Protein AF-Q4SKK6-F1 (afdb_monomer)

Nearest PDB structures (foldseek):
  8qz9-assembly1_H  TM=6.684E-01  e=2.465E-11  Homo sapiens
  8tm4-assembly1_e  TM=6.685E-01  e=1.349E-10  Homo sapiens
  8qyn-assembly1_H  TM=6.658E-01  e=1.790E-10  Homo sapiens
  8tm6-assemb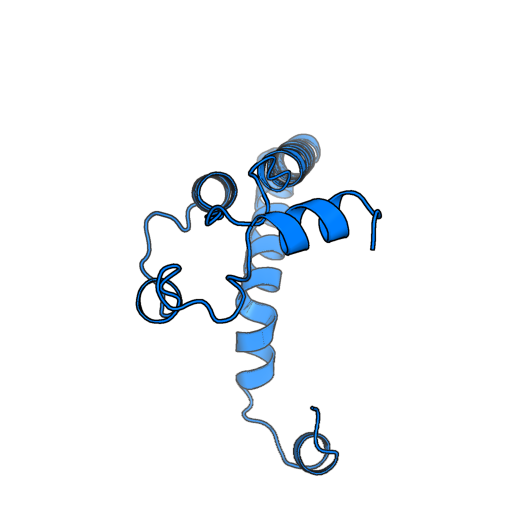ly1_h  TM=6.508E-01  e=2.122E-10  Homo sapiens
  8qym-assembly1_H  TM=6.780E-01  e=3.739E-10  Homo sapiens

Organism: Tetr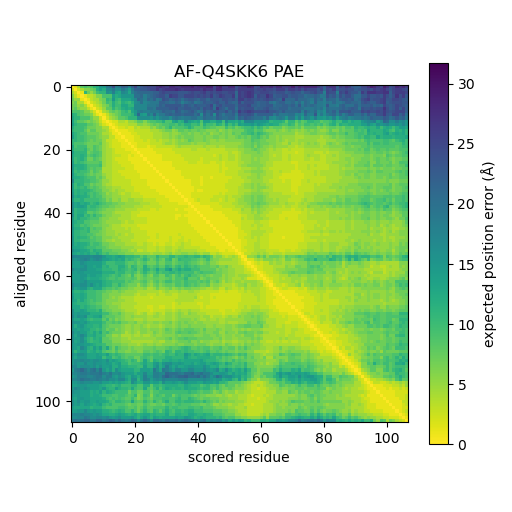aodon nigroviridis (NCBI:txid99883)

Mean predicted aligned error: 7.8 Å

Solvent-accessible surface area (backbone atoms only — not comparable to full-atom values): 6749 Å² total; per-residue (Å²): 133,88,53,73,68,64,78,72,44,91,67,62,87,56,53,68,49,62,76,40,40,66,62,51,50,52,53,51,50,41,52,50,39,28,74,75,68,32,73,64,49,40,52,50,53,52,51,50,47,57,57,51,66,61,74,84,68,59,82,74,51,89,80,77,63,58,67,44,30,55,76,69,63,48,72,86,57,89,57,69,59,76,72,72,61,50,74,91,75,46,89,81,71,66,61,60,66,61,48,48,35,52,74,72,67,75,111

Structure (mmCIF, N/CA/C/O backbone):
data_AF-Q4SKK6-F1
#
_entry.id   AF-Q4SKK6-F1
#
loop_
_atom_site.group_PDB
_atom_site.id
_atom_site.type_symbol
_atom_site.label_atom_id
_atom_site.label_alt_id
_atom_site.label_comp_id
_atom_site.label_asym_id
_atom_site.label_entity_id
_atom_site.label_seq_id
_atom_site.pdbx_PDB_ins_code
_atom_site.Cartn_x
_atom_site.Cartn_y
_atom_site.Cartn_z
_atom_site.occupancy
_atom_site.B_iso_or_equiv
_atom_site.auth_seq_id
_atom_site.auth_comp_id
_atom_site.auth_asym_id
_atom_site.auth_atom_id
_atom_site.pdbx_PDB_model_num
ATOM 1 N N . PHE A 1 1 ? 4.053 -24.186 -0.502 1.00 44.69 1 PHE A N 1
ATOM 2 C CA . PHE A 1 1 ? 3.680 -25.577 -0.184 1.00 44.69 1 PHE A CA 1
ATOM 3 C C . PHE A 1 1 ? 3.249 -25.643 1.277 1.00 44.69 1 PHE A C 1
ATOM 5 O O . PHE A 1 1 ? 4.114 -25.506 2.133 1.00 44.69 1 PHE A O 1
ATOM 12 N N . SER A 1 2 ? 1.950 -25.765 1.592 1.00 51.06 2 SER A N 1
ATOM 13 C CA . SER A 1 2 ? 1.554 -26.107 2.967 1.00 51.06 2 SER A CA 1
ATOM 14 C C . SER A 1 2 ? 1.742 -27.613 3.131 1.00 51.06 2 SER A C 1
ATOM 16 O O . SER A 1 2 ? 1.155 -28.422 2.418 1.00 51.06 2 SER A O 1
ATOM 18 N N . SER A 1 3 ? 2.669 -27.997 4.002 1.00 67.94 3 SER A N 1
ATOM 19 C CA . SER A 1 3 ? 2.782 -29.385 4.432 1.00 67.94 3 SER A CA 1
ATOM 20 C C . SER A 1 3 ? 1.657 -29.636 5.428 1.00 67.94 3 SER A C 1
ATOM 22 O O . SER A 1 3 ? 1.539 -28.885 6.393 1.00 67.94 3 SER A O 1
ATOM 24 N N . VAL A 1 4 ? 0.872 -30.700 5.242 1.00 68.38 4 VAL A N 1
ATOM 25 C CA . VAL A 1 4 ? -0.189 -31.135 6.180 1.00 68.38 4 VAL A CA 1
ATOM 26 C C . VAL A 1 4 ? 0.351 -31.268 7.616 1.00 68.38 4 VAL A C 1
ATOM 28 O O . VAL A 1 4 ? -0.364 -31.075 8.593 1.00 68.38 4 VAL A O 1
ATOM 31 N N . LYS A 1 5 ? 1.660 -31.514 7.757 1.00 64.81 5 LYS A N 1
ATOM 32 C CA . LYS A 1 5 ? 2.368 -31.536 9.041 1.00 64.81 5 LYS A CA 1
ATOM 33 C C . LYS A 1 5 ? 2.406 -30.172 9.751 1.00 64.81 5 LYS A C 1
ATOM 35 O O . LYS A 1 5 ? 2.331 -30.155 10.972 1.00 64.81 5 LYS A O 1
ATOM 40 N N . ASN A 1 6 ? 2.493 -29.056 9.022 1.00 64.62 6 ASN A N 1
ATOM 41 C CA . ASN A 1 6 ? 2.456 -27.705 9.604 1.00 64.62 6 ASN A CA 1
ATOM 42 C C . ASN A 1 6 ? 1.055 -27.318 10.092 1.00 64.62 6 ASN A C 1
ATOM 44 O O . ASN A 1 6 ? 0.949 -26.528 11.019 1.00 64.62 6 ASN A O 1
ATOM 48 N N . GLU A 1 7 ? -0.007 -27.868 9.500 1.00 64.75 7 GLU A N 1
ATOM 49 C CA . GLU A 1 7 ? -1.390 -27.590 9.921 1.00 64.75 7 GLU A CA 1
ATOM 50 C C . GLU A 1 7 ? -1.772 -28.334 11.213 1.00 64.75 7 GLU A C 1
ATOM 52 O O . GLU A 1 7 ? -2.676 -27.912 11.928 1.00 64.75 7 GLU A O 1
ATOM 57 N N . LEU A 1 8 ? -1.073 -29.431 11.527 1.00 68.75 8 LEU A N 1
ATOM 58 C CA . LEU A 1 8 ? -1.332 -30.285 12.693 1.00 68.75 8 LEU A CA 1
ATOM 59 C C . LEU A 1 8 ? -0.452 -29.960 13.908 1.00 68.75 8 LEU A C 1
ATOM 61 O O . LEU A 1 8 ? -0.745 -30.415 15.014 1.00 68.75 8 LEU A O 1
ATOM 65 N N . MET A 1 9 ? 0.645 -29.224 13.716 1.00 67.50 9 MET A N 1
ATOM 66 C CA . MET A 1 9 ? 1.531 -28.829 14.809 1.00 67.50 9 MET A CA 1
ATOM 67 C C . MET A 1 9 ? 1.051 -27.524 15.445 1.00 67.50 9 MET A C 1
ATOM 69 O O . MET A 1 9 ? 0.573 -26.645 14.729 1.00 67.50 9 MET A O 1
ATOM 73 N N . PRO A 1 10 ? 1.174 -27.366 16.776 1.00 64.12 10 PRO A N 1
ATOM 74 C CA . PRO A 1 10 ? 0.842 -26.109 17.429 1.00 64.12 10 PRO A CA 1
ATOM 75 C C . PRO A 1 10 ? 1.748 -24.999 16.881 1.00 64.12 10 PRO A C 1
ATOM 77 O O . PRO A 1 10 ? 2.947 -24.959 17.155 1.00 64.12 10 PRO A O 1
ATOM 80 N N . THR A 1 11 ? 1.161 -24.124 16.064 1.00 71.12 11 THR A N 1
ATOM 81 C CA . THR A 1 11 ? 1.810 -22.938 15.500 1.00 71.12 11 THR A CA 1
ATOM 82 C C . THR A 1 11 ? 2.145 -21.948 16.605 1.00 71.12 11 THR A C 1
ATOM 84 O O . THR A 1 11 ? 1.443 -21.871 17.619 1.00 71.12 11 THR A O 1
ATOM 87 N N . HIS A 1 12 ? 3.195 -21.153 16.404 1.00 80.94 12 HIS A N 1
ATOM 88 C CA . HIS A 1 12 ? 3.550 -20.112 17.360 1.00 80.94 12 HIS A CA 1
ATOM 89 C C . HIS A 1 12 ? 2.351 -19.157 17.536 1.00 80.94 12 HIS A C 1
ATOM 91 O O . HIS A 1 12 ? 1.771 -18.732 16.535 1.00 80.94 12 HIS A O 1
ATOM 97 N N . PRO A 1 13 ? 1.960 -18.777 18.768 1.00 81.56 13 PRO A N 1
ATOM 98 C CA . PRO A 1 13 ? 0.749 -17.979 18.998 1.00 81.56 13 PRO A CA 1
ATOM 99 C C . PRO A 1 13 ? 0.764 -16.633 18.257 1.00 81.56 13 PRO A C 1
ATOM 101 O O . PRO A 1 13 ? -0.287 -16.102 17.907 1.00 81.56 13 PRO A O 1
ATOM 104 N N . LEU A 1 14 ? 1.956 -16.099 17.972 1.00 85.88 14 LEU A N 1
ATOM 105 C CA . LEU A 1 14 ? 2.134 -14.852 17.228 1.00 85.88 14 LEU A CA 1
ATOM 106 C C . LEU A 1 14 ? 2.155 -15.031 15.701 1.00 85.88 14 LEU A C 1
ATOM 108 O O . LEU A 1 14 ? 2.005 -14.051 14.985 1.00 85.88 14 LEU A O 1
ATOM 112 N N . GLU A 1 15 ? 2.303 -16.249 15.177 1.00 86.50 15 GLU A N 1
ATOM 113 C CA . GLU A 1 15 ? 2.443 -16.482 13.730 1.00 86.50 15 GLU A CA 1
ATOM 114 C C . GLU A 1 15 ? 1.239 -15.941 12.948 1.00 86.50 15 GLU A C 1
ATOM 116 O O . GLU A 1 15 ? 1.384 -15.232 11.951 1.00 86.50 15 GLU A O 1
ATOM 121 N N . LEU A 1 16 ? 0.029 -16.211 13.445 1.00 84.62 16 LEU A N 1
ATOM 122 C CA . LEU A 1 16 ? -1.201 -15.722 12.830 1.00 84.62 16 LEU A CA 1
ATOM 123 C C . LEU A 1 16 ? -1.351 -14.200 12.966 1.00 84.62 16 LEU A C 1
ATOM 125 O O . LEU A 1 16 ? -1.930 -13.563 12.083 1.00 84.62 16 LEU A O 1
ATOM 129 N N . SER A 1 17 ? -0.823 -13.622 14.049 1.00 87.12 17 SER A N 1
ATOM 130 C CA . SER A 1 17 ? -0.797 -12.174 14.263 1.00 87.12 17 SER A CA 1
ATOM 131 C C . SER A 1 17 ? 0.126 -11.493 13.255 1.00 87.12 17 SER A C 1
ATOM 133 O O . SER A 1 17 ? -0.336 -10.624 12.519 1.00 87.12 17 SER A O 1
ATOM 135 N N . GLU A 1 18 ? 1.382 -11.941 13.149 1.00 88.38 18 GLU A N 1
ATOM 136 C CA . GLU A 1 18 ? 2.374 -11.397 12.210 1.00 88.38 18 GLU A CA 1
ATOM 137 C C . GLU A 1 18 ? 1.902 -11.521 10.760 1.00 88.38 18 GLU A C 1
ATOM 139 O O . GLU A 1 18 ? 1.919 -10.549 10.005 1.00 88.38 18 GLU A O 1
ATOM 144 N N . LYS A 1 19 ? 1.351 -12.683 10.381 1.00 88.44 19 LYS A N 1
ATOM 145 C CA . LYS A 1 19 ? 0.817 -12.903 9.029 1.00 88.44 19 LYS A CA 1
ATOM 146 C C . LYS A 1 19 ? -0.281 -11.903 8.649 1.00 88.44 19 LYS A C 1
ATOM 148 O O . LYS A 1 19 ? -0.420 -11.555 7.478 1.00 88.44 19 LYS A O 1
ATOM 153 N N . ASN A 1 20 ? -1.074 -11.448 9.619 1.00 91.06 20 ASN A N 1
ATOM 154 C CA . ASN A 1 20 ? -2.173 -10.507 9.400 1.00 91.06 20 ASN A CA 1
ATOM 155 C C . ASN A 1 20 ? -1.845 -9.074 9.835 1.00 91.06 20 ASN A C 1
ATOM 157 O O . ASN A 1 20 ? -2.728 -8.215 9.774 1.00 91.06 20 ASN A O 1
ATOM 161 N N . PHE A 1 21 ? -0.609 -8.795 10.251 1.00 90.50 21 PHE A N 1
ATOM 162 C CA . PHE A 1 21 ? -0.229 -7.532 10.875 1.00 90.50 21 PHE A CA 1
ATOM 163 C C . PHE A 1 21 ? -0.590 -6.327 10.001 1.00 90.50 21 PHE A C 1
ATOM 165 O O . PHE A 1 21 ? -1.347 -5.451 10.423 1.00 90.50 21 PHE A O 1
ATOM 172 N N . GLN A 1 22 ? -0.154 -6.336 8.738 1.00 89.25 22 GLN A N 1
ATOM 173 C CA . GLN A 1 22 ? -0.410 -5.234 7.806 1.00 89.25 22 GLN A CA 1
ATOM 174 C C . GLN A 1 22 ? -1.900 -5.058 7.493 1.00 89.25 22 GLN A C 1
ATOM 176 O O . GLN A 1 22 ? -2.409 -3.941 7.490 1.00 89.25 22 GLN A O 1
ATOM 181 N N . LEU A 1 23 ? -2.635 -6.159 7.298 1.00 92.50 23 LEU A N 1
ATOM 182 C CA . LEU A 1 23 ? -4.079 -6.098 7.050 1.00 92.50 23 LEU A CA 1
ATOM 183 C C . LEU A 1 23 ? -4.835 -5.534 8.255 1.00 92.50 23 LEU A C 1
ATOM 185 O O . LEU A 1 23 ? -5.799 -4.789 8.086 1.00 92.50 23 LEU A O 1
ATOM 189 N N . ASN A 1 24 ? -4.417 -5.886 9.469 1.00 93.94 24 ASN A N 1
ATOM 190 C CA . ASN A 1 24 ? -5.025 -5.384 10.695 1.00 93.94 24 ASN A CA 1
ATOM 191 C C . ASN A 1 24 ? -4.707 -3.899 10.906 1.00 93.94 24 ASN A C 1
ATOM 193 O O . ASN A 1 24 ? -5.610 -3.136 11.254 1.00 93.94 24 ASN A O 1
ATOM 197 N N . ARG A 1 25 ? -3.470 -3.473 10.616 1.00 92.81 25 ARG A N 1
ATOM 198 C CA . ARG A 1 25 ? -3.052 -2.064 10.649 1.00 92.81 25 ARG A CA 1
ATOM 199 C C . ARG A 1 25 ? -3.864 -1.215 9.669 1.00 92.81 25 ARG A C 1
ATOM 201 O O . ARG A 1 25 ? -4.425 -0.195 10.066 1.00 92.81 25 ARG A O 1
ATOM 208 N N . ASP A 1 26 ? -4.018 -1.684 8.431 1.00 92.75 26 ASP A N 1
ATOM 209 C CA . ASP A 1 26 ? -4.819 -1.013 7.402 1.00 92.75 26 ASP A CA 1
ATOM 210 C C . ASP A 1 26 ? -6.297 -0.910 7.820 1.00 92.75 26 ASP A C 1
ATOM 212 O O . ASP A 1 26 ? -6.903 0.160 7.726 1.00 92.75 26 ASP A O 1
ATOM 216 N N . LYS A 1 27 ? -6.888 -1.998 8.338 1.00 94.81 27 LYS A N 1
ATOM 217 C CA . LYS A 1 27 ? -8.278 -2.005 8.836 1.00 94.81 27 LYS A CA 1
ATOM 218 C C . LYS A 1 27 ? -8.485 -0.995 9.961 1.00 94.81 27 LYS A C 1
ATOM 220 O O . LYS A 1 27 ? -9.474 -0.260 9.936 1.00 94.81 27 LYS A O 1
ATOM 225 N N . LEU A 1 28 ? -7.567 -0.958 10.926 1.00 95.56 28 LEU A N 1
ATOM 226 C CA . LEU A 1 28 ? -7.613 -0.007 12.031 1.00 95.56 28 LEU A CA 1
ATOM 227 C C . LEU A 1 28 ? -7.524 1.431 11.509 1.00 95.56 28 LEU A C 1
ATOM 229 O O . LEU A 1 28 ? -8.373 2.249 11.852 1.00 95.56 28 LEU A O 1
ATOM 233 N N . SER A 1 29 ? -6.558 1.719 10.631 1.00 94.69 29 SER A N 1
ATOM 234 C CA . SER A 1 29 ? -6.372 3.043 10.027 1.00 94.69 29 SER A CA 1
ATOM 235 C C . SER A 1 29 ? -7.631 3.519 9.294 1.00 94.69 29 SER A C 1
ATOM 237 O O . SER A 1 29 ? -8.141 4.605 9.572 1.00 94.69 29 SER A O 1
ATOM 239 N N . PHE A 1 30 ? -8.223 2.678 8.439 1.00 96.12 30 PHE A N 1
ATOM 240 C CA . PHE A 1 30 ? -9.458 3.026 7.732 1.00 96.12 30 PHE A CA 1
ATOM 241 C C . PHE A 1 30 ? -10.656 3.222 8.664 1.00 96.12 30 PHE A C 1
ATOM 243 O O . PHE A 1 30 ? -11.486 4.098 8.409 1.00 96.12 30 PHE A O 1
ATOM 250 N N . SER A 1 31 ? -10.760 2.429 9.734 1.00 97.38 31 SER A N 1
ATOM 251 C CA . SER A 1 31 ? -11.803 2.607 10.746 1.00 97.38 31 SER A CA 1
ATOM 252 C C . SER A 1 31 ? -11.646 3.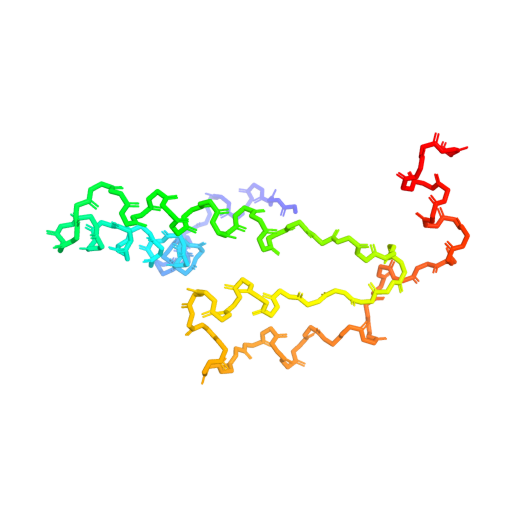948 11.461 1.00 97.38 31 SER A C 1
ATOM 254 O O . SER A 1 31 ? -12.615 4.689 11.597 1.00 97.38 31 SER A O 1
ATOM 256 N N . THR A 1 32 ? -10.424 4.297 11.860 1.00 97.19 32 THR A N 1
ATOM 257 C CA . THR A 1 32 ? -10.109 5.571 12.516 1.00 97.19 32 THR A CA 1
ATOM 258 C C . THR A 1 32 ? -10.378 6.759 11.595 1.00 97.19 32 THR A C 1
ATOM 260 O O . THR A 1 32 ? -11.062 7.700 11.994 1.00 97.19 32 THR A O 1
ATOM 263 N N . LEU A 1 33 ? -9.931 6.699 10.336 1.00 96.50 33 LEU A N 1
ATOM 264 C CA . LEU A 1 33 ? -10.204 7.733 9.332 1.00 96.50 33 LEU A CA 1
ATOM 265 C C . LEU A 1 33 ? -11.705 7.932 9.116 1.00 96.50 33 LEU A C 1
ATOM 267 O O . LEU A 1 33 ? -12.169 9.069 9.055 1.00 96.50 33 LEU A O 1
ATOM 271 N N . ARG A 1 34 ? -12.477 6.839 9.060 1.00 97.31 34 ARG A N 1
ATOM 272 C CA . ARG A 1 34 ? -13.939 6.913 8.976 1.00 97.31 34 ARG A CA 1
ATOM 273 C C . ARG A 1 34 ? -14.541 7.610 10.192 1.00 97.31 34 ARG A C 1
ATOM 275 O O . ARG A 1 34 ? -15.452 8.412 10.019 1.00 97.31 34 ARG A O 1
ATOM 282 N N . SER A 1 35 ? -14.066 7.301 11.393 1.00 97.81 35 SER A N 1
ATOM 283 C CA . SER A 1 35 ? -14.581 7.902 12.626 1.00 97.81 35 SER A CA 1
ATOM 284 C C . SER A 1 35 ? -14.274 9.399 12.726 1.00 97.81 35 SER A C 1
ATOM 286 O O . SER A 1 35 ? -15.106 10.147 13.225 1.00 97.81 35 SER A O 1
ATOM 288 N N . ILE A 1 36 ? -13.109 9.844 12.242 1.00 97.88 36 ILE A N 1
ATOM 289 C CA . ILE A 1 36 ? -12.673 11.248 12.336 1.00 97.88 36 ILE A CA 1
ATOM 290 C C . ILE A 1 36 ? -13.256 12.098 11.202 1.00 97.88 36 ILE A C 1
ATOM 292 O O . ILE A 1 36 ? -13.754 13.195 11.438 1.00 97.88 36 ILE A O 1
ATOM 296 N N . GLN A 1 37 ? -13.165 11.612 9.962 1.00 96.62 37 GLN A N 1
ATOM 297 C CA . GLN A 1 37 ? -13.458 12.393 8.755 1.00 96.62 37 GLN A CA 1
ATOM 298 C C . GLN A 1 37 ? -14.741 11.928 8.045 1.00 96.62 37 GLN A C 1
ATOM 300 O O . GLN A 1 37 ? -15.230 12.598 7.143 1.00 96.62 37 GLN A O 1
ATOM 305 N N . GLY A 1 38 ? -15.332 10.797 8.433 1.00 96.75 38 GLY A N 1
ATOM 306 C CA . GLY A 1 38 ? -16.510 10.221 7.780 1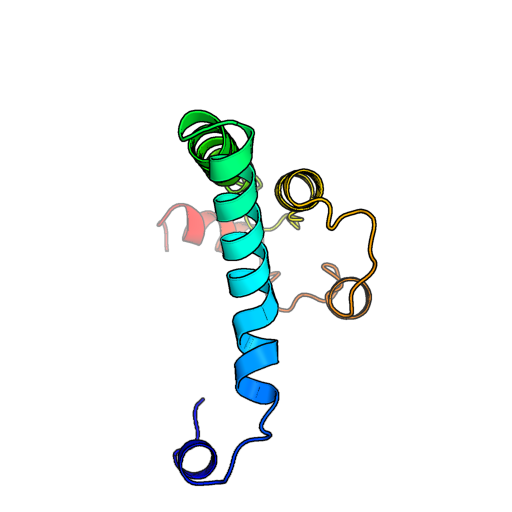.00 96.75 38 GLY A CA 1
ATOM 307 C C . GLY A 1 38 ? -16.173 9.266 6.629 1.00 96.75 38 GLY A C 1
ATOM 308 O O . GLY A 1 38 ? -15.020 8.931 6.371 1.00 96.75 38 GLY A O 1
ATOM 309 N N . LEU A 1 39 ? -17.201 8.791 5.913 1.00 96.12 39 LEU A N 1
ATOM 310 C CA . LEU A 1 39 ? -17.068 7.731 4.895 1.00 96.12 39 LEU A CA 1
ATOM 311 C C . LEU A 1 39 ? -16.190 8.127 3.691 1.00 96.12 39 LEU A C 1
ATOM 313 O O . LEU A 1 39 ? -15.560 7.265 3.079 1.00 96.12 39 LEU A O 1
ATOM 317 N N . HIS A 1 40 ? -16.152 9.411 3.336 1.00 96.94 40 HIS A N 1
ATOM 318 C CA . HIS A 1 40 ? -15.482 9.878 2.122 1.00 96.94 40 HIS A CA 1
ATOM 319 C C . HIS A 1 40 ? -13.954 9.724 2.185 1.00 96.94 40 HIS A C 1
ATOM 321 O O . HIS A 1 40 ? -13.332 9.416 1.171 1.00 96.94 40 HIS A O 1
ATOM 327 N N . ALA A 1 41 ? -13.356 9.878 3.369 1.00 96.25 41 ALA A N 1
ATOM 328 C CA . ALA A 1 41 ? -11.913 9.792 3.572 1.00 96.25 41 ALA A CA 1
ATOM 329 C C . ALA A 1 41 ? -11.321 8.404 3.251 1.00 96.25 41 ALA A C 1
ATOM 331 O O . ALA A 1 41 ? -10.457 8.321 2.375 1.00 96.25 41 ALA A O 1
ATOM 332 N N . PRO A 1 42 ? -11.787 7.288 3.857 1.00 96.06 42 PRO A N 1
ATOM 333 C CA . PRO A 1 42 ? -11.275 5.963 3.516 1.00 96.06 42 PRO A CA 1
ATOM 334 C C . PRO A 1 42 ? -11.588 5.567 2.066 1.00 96.06 42 PRO A C 1
ATOM 336 O O . PRO A 1 42 ? -10.789 4.864 1.455 1.00 96.06 42 PRO A O 1
ATOM 339 N N . LEU A 1 43 ? -12.709 6.024 1.489 1.00 96.50 43 LEU A N 1
ATOM 340 C CA . LEU A 1 43 ? -13.028 5.771 0.078 1.00 96.50 43 LEU A CA 1
ATOM 341 C C . LEU A 1 43 ? -12.035 6.463 -0.859 1.00 96.50 43 LEU A C 1
ATOM 343 O O . LEU A 1 43 ? -11.510 5.818 -1.763 1.00 96.50 43 LEU A O 1
ATOM 347 N N . LYS A 1 44 ? -11.743 7.747 -0.622 1.00 96.88 44 LYS A N 1
ATOM 348 C CA . LYS A 1 44 ? -10.737 8.500 -1.379 1.00 96.88 44 LYS A CA 1
ATOM 349 C C . LYS A 1 44 ? -9.378 7.808 -1.317 1.00 96.88 44 LYS A C 1
ATOM 351 O O . LYS A 1 44 ? -8.803 7.514 -2.359 1.00 96.88 44 LYS A O 1
ATOM 356 N N . LEU A 1 45 ? -8.928 7.457 -0.115 1.00 95.62 45 LEU A N 1
ATOM 357 C CA . LEU A 1 45 ? -7.639 6.800 0.076 1.00 95.62 45 LEU A CA 1
ATOM 358 C C . LEU A 1 45 ? -7.586 5.419 -0.606 1.00 95.62 45 LEU A C 1
ATOM 360 O O . LEU A 1 45 ? -6.592 5.068 -1.233 1.00 95.62 45 LEU A O 1
ATOM 364 N N . GLN A 1 46 ? -8.672 4.638 -0.571 1.00 95.25 46 GLN A N 1
ATOM 365 C CA . GLN A 1 46 ? -8.753 3.378 -1.322 1.00 95.25 46 GLN A CA 1
ATOM 366 C C . GLN A 1 46 ? -8.685 3.578 -2.842 1.00 95.25 46 GLN A C 1
ATOM 368 O O . GLN A 1 46 ? -8.095 2.744 -3.533 1.00 95.25 46 GLN A O 1
ATOM 373 N N . MET A 1 47 ? -9.281 4.647 -3.376 1.00 96.00 47 MET A N 1
ATOM 374 C CA . MET A 1 47 ? -9.161 4.983 -4.799 1.00 96.00 47 MET A CA 1
ATOM 375 C C . MET A 1 47 ? -7.723 5.360 -5.159 1.00 96.00 47 MET A C 1
ATOM 377 O O . MET A 1 47 ? -7.200 4.851 -6.148 1.00 96.00 47 MET A O 1
ATOM 381 N N . GLU A 1 48 ? -7.066 6.175 -4.333 1.00 95.38 48 GLU A N 1
ATOM 382 C CA . GLU A 1 48 ? -5.658 6.546 -4.507 1.00 95.38 48 GLU A CA 1
ATOM 383 C C . GLU A 1 48 ? -4.747 5.316 -4.469 1.00 95.38 48 GLU A C 1
ATOM 385 O O . GLU A 1 48 ? -3.930 5.139 -5.368 1.00 95.38 48 GLU A O 1
ATOM 390 N N . TYR A 1 49 ? -4.960 4.385 -3.530 1.00 94.25 49 TYR A N 1
ATOM 391 C CA . TYR A 1 49 ? -4.227 3.116 -3.508 1.00 94.25 49 TYR A CA 1
ATOM 392 C C . TYR A 1 49 ? -4.409 2.293 -4.780 1.00 94.25 49 TYR A C 1
ATOM 394 O O . TYR A 1 49 ? -3.454 1.692 -5.271 1.00 94.25 49 TYR A O 1
ATOM 402 N N . ARG A 1 50 ? -5.631 2.229 -5.320 1.00 93.50 50 ARG A N 1
ATOM 403 C CA . ARG A 1 50 ? -5.891 1.507 -6.573 1.00 93.50 50 ARG A CA 1
ATOM 404 C C . ARG A 1 50 ? -5.172 2.157 -7.747 1.00 93.50 50 ARG A C 1
ATOM 406 O O . ARG A 1 50 ? -4.614 1.428 -8.557 1.00 93.50 50 ARG A O 1
ATOM 413 N N . ALA A 1 51 ? -5.162 3.485 -7.815 1.00 92.88 51 ALA A N 1
ATOM 414 C CA . ALA A 1 51 ? -4.441 4.222 -8.845 1.00 92.88 51 ALA A CA 1
ATOM 415 C C . ALA A 1 51 ? -2.919 4.032 -8.712 1.00 92.88 51 ALA A C 1
ATOM 417 O O . ALA A 1 51 ? -2.264 3.670 -9.682 1.00 92.88 51 ALA A O 1
ATOM 418 N N . ALA A 1 52 ? -2.364 4.173 -7.505 1.00 91.88 52 ALA A N 1
ATOM 419 C CA . ALA A 1 52 ? -0.932 4.019 -7.241 1.00 91.88 52 ALA A CA 1
ATOM 420 C C . ALA A 1 52 ? -0.416 2.592 -7.503 1.00 91.88 52 ALA A C 1
ATOM 422 O O . ALA A 1 52 ? 0.736 2.409 -7.886 1.00 91.88 52 ALA A O 1
ATOM 423 N N . ARG A 1 53 ? -1.272 1.571 -7.346 1.00 90.25 53 ARG A N 1
ATOM 424 C CA . ARG A 1 53 ? -0.945 0.174 -7.680 1.00 90.25 53 ARG A CA 1
ATOM 425 C C . ARG A 1 53 ? -0.886 -0.112 -9.181 1.00 90.25 53 ARG A C 1
ATOM 427 O O . ARG A 1 53 ? -0.390 -1.170 -9.566 1.00 90.25 53 ARG A O 1
ATOM 434 N N . GLN A 1 54 ? -1.397 0.773 -10.035 1.00 87.12 54 GLN A N 1
ATOM 435 C CA . GLN A 1 54 ? -1.319 0.594 -11.484 1.00 87.12 54 GLN A CA 1
ATOM 436 C C . GLN A 1 54 ? 0.076 0.971 -11.989 1.00 87.12 54 GLN A C 1
ATOM 438 O O . GLN A 1 54 ? 0.332 2.088 -12.432 1.00 87.12 54 GLN A O 1
ATOM 443 N N . ILE A 1 55 ? 0.990 0.007 -11.936 1.00 80.06 55 ILE A N 1
ATOM 444 C CA . ILE A 1 55 ? 2.340 0.149 -12.478 1.00 80.06 55 ILE A CA 1
ATOM 445 C C . ILE A 1 55 ? 2.271 -0.008 -14.003 1.00 80.06 55 ILE A C 1
ATOM 447 O O . ILE A 1 55 ? 1.919 -1.072 -14.507 1.00 80.06 55 ILE A O 1
ATOM 451 N N . GLN A 1 56 ? 2.632 1.044 -14.743 1.00 80.12 56 GLN A N 1
ATOM 452 C CA . GLN A 1 56 ? 2.719 1.033 -16.214 1.00 80.12 56 GLN A CA 1
ATOM 453 C C . GLN A 1 56 ? 4.152 0.858 -16.743 1.00 80.12 56 GLN A C 1
ATOM 455 O O . GLN A 1 56 ? 4.454 1.203 -17.883 1.00 80.12 56 GLN A O 1
ATOM 460 N N . ARG A 1 57 ? 5.066 0.349 -15.910 1.00 83.56 57 ARG A N 1
ATOM 461 C CA . ARG A 1 57 ? 6.438 0.050 -16.339 1.00 83.56 57 ARG A CA 1
ATOM 462 C C . ARG A 1 57 ? 6.474 -1.208 -17.205 1.00 83.56 57 ARG A C 1
ATOM 464 O O . ARG A 1 57 ? 5.613 -2.080 -17.103 1.00 83.56 57 ARG A O 1
ATOM 471 N N . LEU A 1 58 ? 7.500 -1.288 -18.047 1.00 85.25 58 LEU A N 1
ATOM 472 C CA . LEU A 1 58 ? 7.793 -2.481 -18.836 1.00 85.25 58 LEU A CA 1
ATOM 473 C C . LEU A 1 58 ? 8.141 -3.658 -17.905 1.00 85.25 58 LEU A C 1
ATOM 475 O O . LEU A 1 58 ? 8.731 -3.427 -16.850 1.00 85.25 58 LEU A O 1
ATOM 479 N N . PRO A 1 59 ? 7.811 -4.907 -18.280 1.00 81.75 59 PRO A N 1
ATOM 480 C CA . PRO A 1 59 ? 7.927 -6.071 -17.395 1.00 81.75 59 PRO A CA 1
ATOM 481 C C . PRO A 1 59 ? 9.367 -6.410 -16.981 1.00 81.75 59 PRO A C 1
ATOM 483 O O . PRO A 1 59 ? 9.558 -7.061 -15.963 1.00 81.75 59 PRO A O 1
ATOM 486 N N . PHE A 1 60 ? 10.364 -5.954 -17.739 1.00 80.81 60 PHE A N 1
ATOM 487 C CA . PHE A 1 60 ? 11.788 -6.144 -17.446 1.00 80.81 60 PHE A CA 1
ATOM 488 C C . PHE A 1 60 ? 12.403 -4.994 -16.631 1.00 80.81 60 PHE A C 1
ATOM 490 O O . PHE A 1 60 ? 13.575 -5.043 -16.273 1.00 80.81 60 PHE A O 1
ATOM 497 N N . LEU A 1 61 ? 11.656 -3.915 -16.375 1.00 83.88 61 LEU A N 1
ATOM 498 C CA . LEU A 1 61 ? 12.143 -2.822 -15.540 1.00 83.88 61 LEU A CA 1
ATOM 499 C C . LEU A 1 61 ? 11.704 -3.055 -14.094 1.00 83.88 61 LEU A C 1
ATOM 501 O O . LEU A 1 61 ? 10.518 -3.298 -13.858 1.00 83.88 61 LEU A O 1
ATOM 505 N N . PRO A 1 62 ? 12.607 -2.906 -13.109 1.00 81.38 62 PRO A N 1
ATOM 506 C CA . PRO A 1 62 ? 12.229 -3.046 -11.715 1.00 81.38 62 PRO A CA 1
ATOM 507 C C . PRO A 1 62 ? 11.186 -1.985 -11.349 1.00 81.38 62 PRO A C 1
ATOM 509 O O . PRO A 1 62 ? 11.325 -0.786 -11.635 1.00 81.38 62 PRO A O 1
ATOM 512 N N . SER A 1 63 ? 10.111 -2.433 -10.711 1.00 81.56 63 SER A N 1
ATOM 513 C CA . SER A 1 63 ? 9.082 -1.573 -10.138 1.00 81.56 63 SER A CA 1
ATOM 514 C C . SER A 1 63 ? 9.189 -1.584 -8.622 1.00 81.56 63 SER A C 1
ATOM 516 O O . SER A 1 63 ? 9.243 -2.654 -8.022 1.00 81.56 63 SER A O 1
ATOM 518 N N . SER A 1 64 ? 9.160 -0.406 -8.009 1.00 83.94 64 SER A N 1
ATOM 519 C CA . SER A 1 64 ? 9.000 -0.249 -6.565 1.00 83.94 64 SER A CA 1
ATOM 520 C C . SER A 1 64 ? 7.574 0.196 -6.239 1.00 83.94 64 SER A C 1
ATOM 522 O O . SER A 1 64 ? 6.909 0.832 -7.060 1.00 83.94 64 SER A O 1
ATOM 524 N N . ASN A 1 65 ? 7.108 -0.107 -5.028 1.00 87.38 65 ASN A N 1
ATOM 525 C CA . ASN A 1 65 ? 5.796 0.318 -4.532 1.00 87.38 65 ASN A CA 1
ATOM 526 C C . ASN A 1 65 ? 5.814 1.727 -3.915 1.00 87.38 65 ASN A C 1
ATOM 528 O O . ASN A 1 65 ? 4.873 2.092 -3.219 1.00 87.38 65 ASN A O 1
ATOM 532 N N . LEU A 1 66 ? 6.817 2.553 -4.240 1.00 89.00 66 LEU A N 1
ATOM 533 C CA . LEU A 1 66 ? 7.087 3.839 -3.585 1.00 89.00 66 LEU A CA 1
ATOM 534 C C . LEU A 1 66 ? 5.840 4.720 -3.409 1.00 89.00 66 LEU A C 1
ATOM 536 O O . LEU A 1 66 ? 5.582 5.215 -2.322 1.00 89.00 66 LEU A O 1
ATOM 540 N N . ALA A 1 67 ? 5.028 4.882 -4.457 1.00 92.00 67 ALA A N 1
ATOM 541 C CA . ALA A 1 67 ? 3.815 5.700 -4.377 1.00 92.00 67 ALA A CA 1
ATOM 542 C C . ALA A 1 67 ? 2.780 5.140 -3.382 1.00 92.00 67 ALA A C 1
ATOM 544 O O . ALA A 1 67 ? 2.102 5.896 -2.691 1.00 92.00 67 ALA A O 1
ATOM 545 N N . VAL A 1 68 ? 2.647 3.813 -3.307 1.00 92.62 68 VAL A N 1
ATOM 546 C CA . VAL A 1 68 ? 1.770 3.138 -2.340 1.00 92.62 68 VAL A CA 1
ATOM 547 C C . VAL A 1 68 ? 2.344 3.256 -0.929 1.00 92.62 68 VAL A C 1
ATOM 549 O O . VAL A 1 68 ? 1.578 3.448 0.015 1.00 92.62 68 VAL A O 1
ATOM 552 N N . ASP A 1 69 ? 3.664 3.168 -0.794 1.00 91.44 69 ASP A N 1
ATOM 553 C CA . ASP A 1 69 ? 4.359 3.216 0.491 1.00 91.44 69 ASP A CA 1
ATOM 554 C C . ASP A 1 69 ? 4.289 4.616 1.113 1.00 91.44 69 ASP A C 1
ATOM 556 O O . ASP A 1 69 ? 3.964 4.736 2.293 1.00 91.44 69 ASP A O 1
ATOM 560 N N . THR A 1 70 ? 4.427 5.676 0.311 1.00 93.00 70 THR A N 1
ATOM 561 C CA . THR A 1 70 ? 4.200 7.061 0.755 1.00 93.00 70 THR A CA 1
ATOM 562 C C . THR A 1 70 ? 2.751 7.294 1.190 1.00 93.00 70 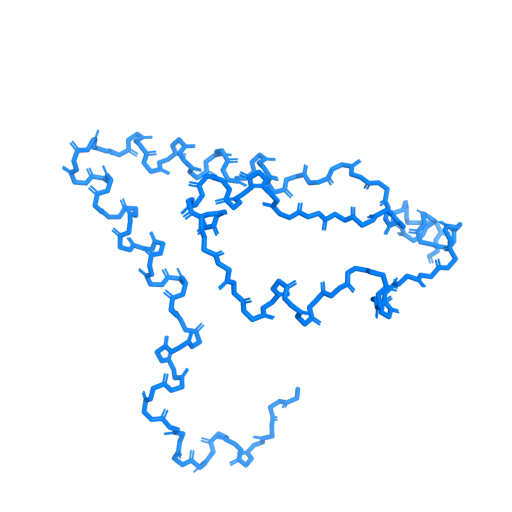THR A C 1
ATOM 564 O O . THR A 1 70 ? 2.502 7.922 2.215 1.00 93.00 70 THR A O 1
ATOM 567 N N . LEU A 1 71 ? 1.761 6.743 0.475 1.00 92.12 71 LEU A N 1
ATOM 568 C CA . LEU A 1 71 ? 0.355 6.834 0.903 1.00 92.12 71 LEU A CA 1
ATOM 569 C C . LEU A 1 71 ? 0.085 6.077 2.217 1.00 92.12 71 LEU A C 1
ATOM 571 O O . LEU A 1 71 ? -0.820 6.448 2.967 1.00 92.12 71 LEU A O 1
ATOM 575 N N . ARG A 1 72 ? 0.860 5.021 2.497 1.00 89.94 72 ARG A N 1
ATOM 576 C CA . ARG A 1 72 ? 0.809 4.246 3.749 1.00 89.94 72 ARG A CA 1
ATOM 577 C C . ARG A 1 72 ? 1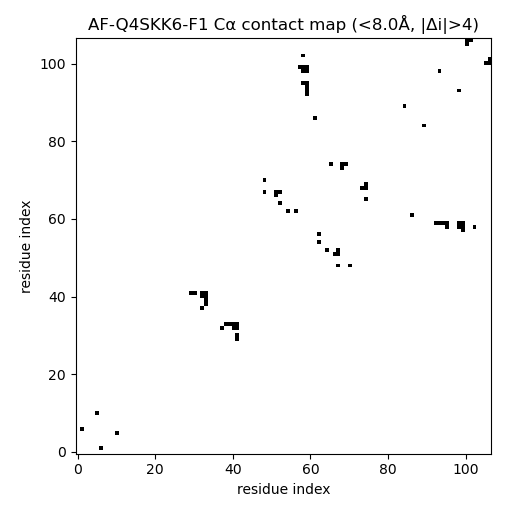.640 4.846 4.879 1.00 89.94 72 ARG A C 1
ATOM 579 O O . ARG A 1 72 ? 1.487 4.384 6.013 1.00 89.94 72 ARG A O 1
ATOM 586 N N . GLY A 1 73 ? 2.511 5.810 4.582 1.00 89.00 73 GLY A N 1
ATOM 587 C CA . GLY A 1 73 ? 3.529 6.311 5.506 1.00 89.00 73 GLY A CA 1
ATOM 588 C C . GLY A 1 73 ? 4.508 5.222 5.952 1.00 89.00 73 GLY A C 1
ATOM 589 O O . GLY A 1 73 ? 4.912 5.199 7.110 1.00 89.00 73 GLY A O 1
ATOM 590 N N . SER A 1 74 ? 4.799 4.240 5.091 1.00 88.56 74 SER A N 1
ATOM 591 C CA . SER A 1 74 ? 5.809 3.205 5.362 1.00 88.56 74 SER A CA 1
ATOM 592 C C . SER A 1 74 ? 7.192 3.561 4.820 1.00 88.56 74 SER A C 1
ATOM 594 O O . SER A 1 74 ? 8.144 2.854 5.122 1.00 88.56 74 SER A O 1
ATOM 596 N N . ASP A 1 75 ? 7.317 4.653 4.068 1.00 89.06 75 ASP A N 1
ATOM 597 C CA . ASP A 1 75 ? 8.577 5.183 3.535 1.00 89.06 75 ASP A CA 1
ATOM 598 C C . ASP A 1 75 ? 9.510 5.768 4.611 1.00 89.06 75 ASP A C 1
ATOM 600 O O . ASP A 1 75 ? 10.707 5.919 4.376 1.00 89.06 75 ASP A O 1
ATOM 604 N N . GLU A 1 76 ? 8.990 6.052 5.807 1.00 89.94 76 GLU A N 1
ATOM 605 C CA . GLU A 1 76 ? 9.776 6.521 6.957 1.00 89.94 76 GLU A CA 1
ATOM 606 C C . GLU A 1 76 ? 10.474 5.385 7.729 1.00 89.94 76 GLU A C 1
ATOM 608 O O . GLU A 1 76 ? 11.364 5.638 8.545 1.00 89.94 76 GLU A O 1
ATOM 613 N N . SER A 1 77 ? 10.071 4.131 7.506 1.00 89.94 77 SER A N 1
ATOM 614 C CA . SER A 1 77 ? 10.557 2.962 8.246 1.00 89.94 77 SER A CA 1
ATOM 615 C C . SER A 1 77 ? 11.292 1.988 7.334 1.00 89.94 77 SER A C 1
ATOM 617 O O . SER A 1 77 ? 10.796 1.680 6.259 1.00 89.94 77 SER A O 1
ATOM 619 N N . ILE A 1 78 ? 12.425 1.454 7.794 1.00 90.69 78 ILE A N 1
ATOM 620 C CA . ILE A 1 78 ? 13.190 0.431 7.067 1.00 90.69 78 ILE A CA 1
ATOM 621 C C . ILE A 1 78 ? 12.783 -0.955 7.574 1.00 90.69 78 ILE A C 1
ATOM 623 O O . ILE A 1 78 ? 12.886 -1.240 8.772 1.00 90.69 78 ILE A O 1
ATOM 627 N N . GLY A 1 79 ? 12.319 -1.800 6.658 1.00 88.38 79 GLY A N 1
ATOM 628 C CA . GLY A 1 79 ? 11.934 -3.186 6.887 1.00 88.38 79 GLY A CA 1
ATOM 629 C C . GLY A 1 79 ? 13.033 -4.192 6.541 1.00 88.38 79 GLY A C 1
ATOM 630 O O . GLY A 1 79 ? 14.134 -3.857 6.105 1.00 88.38 79 GLY A O 1
ATOM 631 N N . PHE A 1 80 ? 12.717 -5.472 6.729 1.00 89.12 80 PHE A N 1
ATOM 632 C CA . PHE A 1 80 ? 13.612 -6.575 6.361 1.00 89.12 80 PHE A CA 1
ATOM 633 C C . PHE A 1 80 ? 13.659 -6.757 4.837 1.00 89.12 80 PHE A C 1
ATOM 635 O O . PHE A 1 80 ? 14.691 -7.095 4.258 1.00 89.12 80 PHE A O 1
ATOM 642 N N . GLU A 1 81 ? 12.521 -6.507 4.196 1.00 85.00 81 GLU A N 1
ATOM 643 C CA . GLU A 1 81 ? 12.318 -6.504 2.756 1.00 85.00 81 GLU A CA 1
ATOM 644 C C . GLU A 1 81 ? 13.220 -5.497 2.038 1.00 85.00 81 GLU A C 1
ATOM 646 O O . GLU A 1 81 ? 13.733 -5.823 0.976 1.00 85.00 81 GLU A O 1
ATOM 651 N N . ASP A 1 82 ? 13.505 -4.335 2.626 1.00 85.94 82 ASP A N 1
ATOM 652 C CA . ASP A 1 82 ? 14.353 -3.318 1.989 1.00 85.94 82 ASP A CA 1
ATOM 653 C C . ASP A 1 82 ? 15.815 -3.766 1.865 1.00 85.94 82 ASP A C 1
ATOM 655 O O . ASP A 1 82 ? 16.536 -3.326 0.972 1.00 85.94 82 ASP A O 1
ATOM 659 N N . ILE A 1 83 ? 16.256 -4.656 2.760 1.00 88.88 83 ILE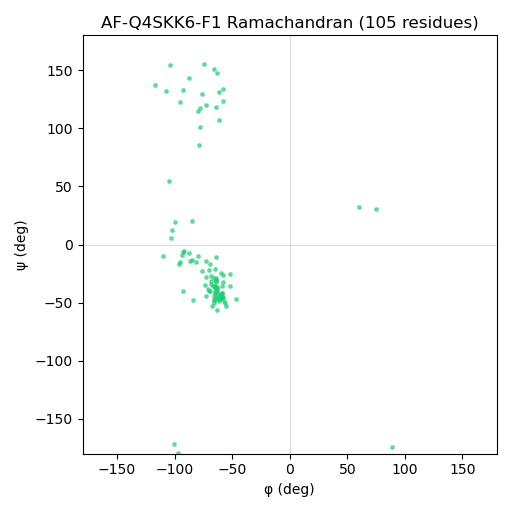 A N 1
ATOM 660 C CA . ILE A 1 83 ? 17.627 -5.178 2.797 1.00 88.88 83 ILE A CA 1
ATOM 661 C C . ILE A 1 83 ? 17.732 -6.476 1.991 1.00 88.88 83 ILE A C 1
ATOM 663 O O . ILE A 1 83 ? 18.730 -6.700 1.309 1.00 88.88 83 ILE A O 1
ATOM 667 N N . LEU A 1 84 ? 16.726 -7.352 2.087 1.00 88.94 84 LEU A N 1
ATOM 668 C CA . LEU A 1 84 ? 16.785 -8.693 1.499 1.00 88.94 84 LEU A CA 1
ATOM 669 C C . LEU A 1 84 ? 16.160 -8.813 0.105 1.00 88.94 84 LEU A C 1
ATOM 671 O O . LEU A 1 84 ? 16.402 -9.815 -0.565 1.00 88.94 84 LEU A O 1
ATOM 675 N N . ASN A 1 85 ? 15.361 -7.845 -0.343 1.00 83.25 85 ASN A N 1
ATOM 676 C CA . ASN A 1 85 ? 14.669 -7.899 -1.632 1.00 83.25 85 ASN A CA 1
ATOM 677 C C . ASN A 1 85 ? 15.329 -6.978 -2.672 1.00 83.25 85 ASN A C 1
ATOM 679 O O . ASN A 1 85 ? 14.668 -6.115 -3.253 1.00 83.25 85 ASN A O 1
ATOM 683 N N . ASP A 1 86 ? 16.639 -7.141 -2.894 1.00 83.38 86 ASP A N 1
ATOM 684 C CA . ASP A 1 86 ? 17.366 -6.355 -3.897 1.00 83.38 86 ASP A CA 1
ATOM 685 C C . ASP A 1 86 ? 16.834 -6.668 -5.312 1.00 83.38 86 ASP A C 1
ATOM 687 O O . ASP A 1 86 ? 16.956 -7.808 -5.779 1.00 83.38 86 ASP A O 1
ATOM 691 N N . PRO A 1 87 ? 16.273 -5.679 -6.039 1.00 78.38 87 PRO A N 1
ATOM 692 C CA . PRO A 1 87 ? 15.783 -5.887 -7.398 1.00 78.38 87 PRO A CA 1
ATOM 693 C C . PRO A 1 87 ? 16.871 -6.359 -8.370 1.00 78.38 87 PRO A C 1
ATOM 695 O O . PRO A 1 87 ? 16.540 -7.007 -9.363 1.00 78.38 87 PRO A O 1
ATOM 698 N N . ALA A 1 88 ? 18.152 -6.073 -8.107 1.00 78.50 88 ALA A N 1
ATOM 699 C CA . ALA A 1 88 ? 19.257 -6.541 -8.942 1.00 78.50 88 ALA A CA 1
ATOM 700 C C . ALA A 1 88 ? 19.496 -8.057 -8.836 1.00 78.50 88 ALA A C 1
ATOM 702 O O . ALA A 1 88 ? 20.070 -8.644 -9.750 1.00 78.50 88 ALA A O 1
ATOM 703 N N . GLN A 1 89 ? 19.049 -8.691 -7.747 1.00 78.06 89 GLN A N 1
ATOM 704 C CA . GLN A 1 89 ? 19.195 -10.129 -7.495 1.00 78.06 89 GLN A CA 1
ATOM 705 C C . GLN A 1 89 ? 17.897 -10.910 -7.763 1.00 78.06 89 GLN A C 1
ATOM 707 O O . GLN A 1 89 ? 17.772 -12.068 -7.371 1.00 78.06 89 GLN A O 1
ATOM 712 N N . SER A 1 90 ? 16.904 -10.290 -8.409 1.00 76.12 90 SER A N 1
ATOM 713 C CA . SER A 1 90 ? 15.616 -10.936 -8.655 1.00 76.12 90 SER A CA 1
ATOM 714 C C . SER A 1 90 ? 15.720 -12.021 -9.732 1.00 76.12 90 SER A C 1
ATOM 716 O O . SER A 1 90 ? 16.007 -11.736 -10.894 1.00 76.12 90 SER A O 1
ATOM 718 N N . GLU A 1 91 ? 15.385 -13.261 -9.369 1.00 75.88 91 GLU A N 1
ATOM 719 C CA . GLU A 1 91 ? 15.321 -14.416 -10.285 1.00 75.88 91 GLU A CA 1
ATOM 720 C C . GLU A 1 91 ? 14.242 -14.273 -11.380 1.00 75.88 91 GLU A C 1
ATOM 722 O O . GLU A 1 91 ? 14.192 -15.060 -12.321 1.00 75.88 91 GLU A O 1
ATOM 727 N N . LEU A 1 92 ? 13.365 -13.269 -11.267 1.00 70.62 92 LEU A N 1
ATOM 728 C CA . LEU A 1 92 ? 12.272 -13.007 -12.208 1.00 70.62 92 LEU A CA 1
ATOM 729 C C . LEU A 1 92 ? 12.726 -12.288 -13.490 1.00 70.62 92 LEU A C 1
ATOM 731 O O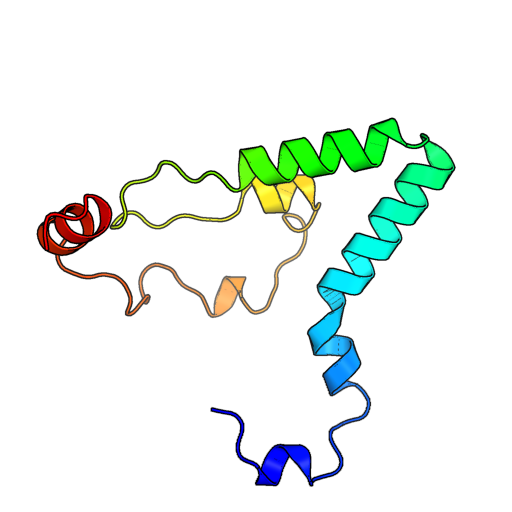 . LEU A 1 92 ? 11.930 -12.154 -14.422 1.00 70.62 92 LEU A O 1
ATOM 735 N N . MET A 1 93 ? 13.969 -11.799 -13.544 1.00 70.38 93 MET A N 1
ATOM 736 C CA . MET A 1 93 ? 14.500 -11.068 -14.694 1.00 70.38 93 MET A CA 1
ATOM 737 C C . MET A 1 93 ? 14.895 -12.040 -15.820 1.00 70.38 93 MET A C 1
ATOM 739 O O . MET A 1 93 ? 15.949 -12.670 -15.773 1.00 70.38 93 MET A O 1
ATOM 743 N N . GLY A 1 94 ? 14.035 -12.164 -16.834 1.00 76.94 94 GLY A N 1
ATOM 744 C CA . GLY A 1 94 ? 14.282 -12.947 -18.050 1.00 76.94 94 GLY A CA 1
ATOM 745 C C . GLY A 1 94 ? 14.706 -12.089 -19.247 1.00 76.94 94 GLY A C 1
ATOM 746 O O . GLY A 1 94 ? 14.937 -10.887 -19.124 1.00 76.94 94 GLY A O 1
A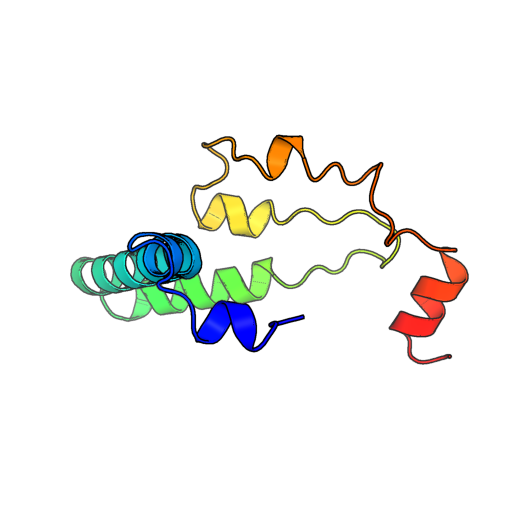TOM 747 N N . ASP A 1 95 ? 14.782 -12.704 -20.431 1.00 86.69 95 ASP A N 1
ATOM 748 C CA . ASP A 1 95 ? 14.997 -11.983 -21.693 1.00 86.69 95 ASP A CA 1
ATOM 749 C C . ASP A 1 95 ? 13.879 -10.934 -21.911 1.00 86.69 95 ASP A C 1
ATOM 751 O O . ASP A 1 95 ? 12.695 -11.305 -21.922 1.00 86.69 95 ASP A O 1
ATOM 755 N N . PRO A 1 96 ? 14.212 -9.635 -22.088 1.00 86.44 96 PRO A N 1
ATOM 756 C CA . PRO A 1 96 ? 13.230 -8.574 -22.287 1.00 86.44 96 PRO A CA 1
ATOM 757 C C . PRO A 1 96 ? 12.212 -8.850 -23.396 1.00 86.44 96 PRO A C 1
ATOM 759 O O . PRO A 1 96 ? 11.049 -8.473 -23.243 1.00 86.44 96 PRO A O 1
ATOM 762 N N . HIS A 1 97 ? 12.610 -9.503 -24.494 1.00 87.69 97 HIS A N 1
ATOM 763 C CA . HIS A 1 97 ? 11.673 -9.827 -25.574 1.00 87.69 97 HIS A CA 1
ATOM 764 C C . HIS A 1 97 ? 10.610 -10.825 -25.122 1.00 87.69 97 HIS A C 1
ATOM 766 O O . HIS A 1 97 ? 9.418 -10.533 -25.231 1.00 87.69 97 HIS A O 1
ATOM 772 N N . LEU A 1 98 ? 11.030 -11.932 -24.510 1.00 88.75 98 LEU A N 1
ATOM 773 C CA . LEU A 1 98 ? 10.133 -12.976 -24.019 1.00 88.75 98 LEU A CA 1
ATOM 774 C C . LEU A 1 98 ? 9.135 -12.434 -22.980 1.00 88.75 98 LEU A C 1
ATOM 776 O O . LEU A 1 98 ? 7.942 -12.733 -23.025 1.00 88.75 98 LEU A O 1
ATOM 780 N N . MET A 1 99 ? 9.607 -11.589 -22.057 1.00 87.50 99 MET A N 1
ATOM 781 C CA . MET A 1 99 ? 8.757 -10.987 -21.023 1.00 87.50 99 MET A CA 1
ATOM 782 C C . MET A 1 99 ? 7.697 -10.044 -21.610 1.00 87.50 99 MET A C 1
ATOM 784 O O . MET A 1 99 ? 6.568 -9.991 -21.115 1.00 87.50 99 MET A O 1
ATOM 788 N N . VAL A 1 100 ? 8.049 -9.284 -22.652 1.00 89.88 100 VAL A N 1
ATOM 789 C CA . VAL A 1 100 ? 7.121 -8.372 -23.337 1.00 89.88 100 VAL A CA 1
ATOM 790 C C . VAL A 1 100 ? 6.106 -9.150 -24.173 1.00 89.88 100 VAL A C 1
ATOM 792 O O . VAL A 1 100 ? 4.915 -8.857 -24.082 1.00 89.88 100 VAL A O 1
ATOM 795 N N . GLU A 1 101 ? 6.539 -10.163 -24.923 1.00 91.25 101 GLU A N 1
ATOM 796 C CA . GLU A 1 101 ? 5.654 -11.035 -25.707 1.00 91.25 101 GLU A CA 1
ATOM 797 C C . GLU A 1 101 ? 4.627 -11.746 -24.818 1.00 91.25 101 GLU A C 1
ATOM 799 O O . GLU A 1 101 ? 3.429 -11.696 -25.105 1.00 91.25 101 GLU A O 1
ATOM 804 N N . TYR A 1 102 ? 5.064 -12.298 -23.681 1.00 88.00 102 TYR A N 1
ATOM 805 C CA . TYR A 1 102 ? 4.172 -12.902 -22.689 1.00 88.00 102 TYR A CA 1
ATOM 806 C C . TYR A 1 102 ? 3.174 -11.887 -22.111 1.00 88.00 102 TYR A C 1
ATOM 808 O O . TYR A 1 102 ? 1.981 -12.166 -21.997 1.00 88.00 102 TYR A O 1
ATOM 816 N N . LYS A 1 103 ? 3.624 -10.666 -21.783 1.00 86.88 103 LYS A N 1
ATOM 817 C CA . LYS A 1 103 ? 2.741 -9.607 -21.261 1.00 86.88 103 LYS A CA 1
ATOM 818 C C . LYS A 1 103 ? 1.687 -9.159 -22.280 1.00 86.88 103 LYS A C 1
ATOM 820 O O . LYS A 1 103 ? 0.600 -8.747 -21.872 1.00 86.88 103 LYS A O 1
ATOM 825 N N . LEU A 1 104 ? 2.013 -9.218 -23.571 1.00 89.69 104 LEU A N 1
ATOM 826 C CA . LEU A 1 104 ? 1.125 -8.880 -24.685 1.00 89.69 104 LEU A CA 1
ATOM 827 C C . LEU A 1 104 ? 0.260 -10.065 -25.155 1.00 89.69 104 LEU A C 1
ATOM 829 O O . LEU A 1 104 ? -0.639 -9.852 -25.966 1.00 89.69 104 LEU A O 1
ATOM 833 N N . GLY A 1 105 ? 0.491 -11.278 -24.639 1.00 90.00 105 GLY A N 1
ATOM 834 C CA . GLY A 1 105 ? -0.256 -12.489 -25.000 1.00 90.00 105 GLY A CA 1
ATOM 835 C C . GLY A 1 105 ? 0.103 -13.061 -26.375 1.00 90.00 105 GLY A C 1
ATOM 836 O O . GLY A 1 105 ? -0.765 -13.604 -27.052 1.00 90.00 105 GLY A O 1
ATOM 837 N N . LEU A 1 106 ? 1.353 -12.881 -26.812 1.00 90.25 106 LEU A N 1
ATOM 838 C CA . LEU A 1 106 ? 1.867 -13.365 -28.102 1.00 90.25 106 LEU A CA 1
ATOM 839 C C . LEU A 1 106 ? 2.545 -14.749 -28.010 1.00 90.25 106 LEU A C 1
ATOM 841 O O . LEU A 1 106 ? 2.846 -15.341 -29.046 1.00 90.25 106 LEU A O 1
ATOM 845 N N . LEU A 1 107 ? 2.748 -15.248 -26.786 1.00 77.69 107 LEU A N 1
ATOM 846 C CA . LEU A 1 107 ? 3.228 -16.585 -26.410 1.00 77.69 107 LEU A CA 1
ATOM 847 C C . LEU A 1 107 ? 2.163 -17.278 -25.560 1.00 77.69 107 LEU A C 1
ATOM 849 O O . LEU A 1 107 ? 1.937 -18.488 -25.780 1.00 77.69 107 LEU A O 1
#

Sequence (107 aa):
FSSVKNELMPTHPLELSEKNFQLNRDKLSFSTLRSIQGLHAPLKLQMEYRAARQIQRLPFLPSSNLAVDTLRGSDESIGFEDILNDPAQSELMGDPHLMVEYKLGLL

pLDDT: mean 86.16, std 10.05, range [44.69, 97.88]

Foldseek 3Di:
DDDPVVVPDPDDPCPVVVVCVVVVVLVVVLVVCCVPPNDVRSVVLVVQLVVLPPDPDQQQDDDDSVSNCVSVVVVVDDDPCNVPVPPVPDPSRDDSVVSNCVVVVVD

Secondary structure (DSSP, 8-state):
---HHHHHS---TTHHHHHTHHHHHHHHHHHHHHHHH-THHHHHHHHHHHHHT---S-TTS----HHHHHHHT-TTS--SHHHH--GGG-TT---HHHHHHHHHT--

InterPro domains:
  IPR008012 Proteasome maturation factor Ump1 [PTHR12828] (1-107)

Radius of gyration: 18.77 Å; Cα contacts (8 Å, |Δi|>4): 40; chains: 1; bounding box: 36×44×47 Å